Protein AF-A0A1L9GQP9-F1 (afdb_monomer_lite)

Foldseek 3Di:
DPDDDLLCLAPDDPVVLVVLLVVQLCVLVVVQVVVDQVVCLVPLQPSQLVSLLVSCLHVNLVSSLVSSVVSLVVSCQDRYPPHNDPDPDVVSVVVSVVSSVVSNVSSVVSRVVSSVVSVVVVVVVVVVVVVVVVVVVVVVVVVVVVVVD

Secondary structure (DSSP, 8-state):
-----TT------HHHHHHHHHHHHHHHHHHHHHH-HHHHHH-TTHHHHHHHHHHHHHH-HHHHHHHHHHHHHHHHHHHSSSTT-----HHHHHHHHHHHHHHHHHHHHHHHHHHHHHHHHHHHHHHHHHHHHHHHHHHHHHHHHHHH-

Sequence (149 aa):
MIIKNANNWSSHSVSDALFWSALSFVIVSGWMLFMGPNFYSTHPYKFYFFAATVLAYFFGYITASIYILVTSIYANLYFVPPFGIFTLTLDEFERFLINLLFGSVAIFFIEVLQRQRFKSKLLLLVSESRYLILLHRDNQLLQELKRKE

Structure (mmCIF, N/CA/C/O backbone):
data_AF-A0A1L9GQP9-F1
#
_entry.id   AF-A0A1L9GQP9-F1
#
loop_
_atom_site.group_PDB
_atom_site.id
_atom_site.type_symbol
_atom_site.label_atom_id
_atom_site.label_alt_id
_atom_site.label_comp_id
_atom_site.label_asym_id
_atom_site.label_entity_id
_atom_site.label_seq_id
_atom_site.pdbx_PDB_ins_code
_atom_site.Cartn_x
_atom_site.Cartn_y
_atom_site.Cartn_z
_atom_site.occupancy
_atom_site.B_iso_or_equiv
_atom_site.auth_seq_id
_atom_site.auth_comp_id
_atom_site.auth_asym_id
_atom_site.auth_atom_id
_atom_site.pdbx_PDB_model_num
ATOM 1 N N . MET A 1 1 ? -7.398 3.057 22.441 1.00 53.72 1 MET A N 1
ATOM 2 C CA . MET A 1 1 ? -7.373 3.055 20.960 1.00 53.72 1 MET A CA 1
ATOM 3 C C . MET A 1 1 ? -8.417 4.058 20.491 1.00 53.72 1 MET A C 1
ATOM 5 O O . MET A 1 1 ? -9.567 3.910 20.876 1.00 53.72 1 MET A O 1
ATOM 9 N N . ILE A 1 2 ? -8.034 5.107 19.759 1.00 62.12 2 ILE A N 1
ATOM 10 C CA . ILE A 1 2 ? -9.009 6.066 19.212 1.00 62.12 2 ILE A CA 1
ATOM 11 C C . ILE A 1 2 ? -9.707 5.366 18.041 1.00 62.12 2 ILE A C 1
ATOM 13 O O . ILE A 1 2 ? -9.032 4.916 17.113 1.00 62.12 2 ILE A O 1
ATOM 17 N N . ILE A 1 3 ? -11.030 5.209 18.110 1.00 63.12 3 ILE A N 1
ATOM 18 C CA . ILE A 1 3 ? -11.815 4.559 17.055 1.00 63.12 3 ILE A CA 1
ATOM 19 C C . ILE A 1 3 ? -11.762 5.463 15.820 1.00 63.12 3 ILE A C 1
ATOM 21 O O . ILE A 1 3 ? -12.291 6.571 15.828 1.00 63.12 3 ILE A O 1
ATOM 25 N N . LYS A 1 4 ? -11.079 5.005 14.769 1.00 66.06 4 LYS A N 1
ATOM 26 C CA . LYS A 1 4 ? -11.019 5.688 13.472 1.00 66.06 4 LYS A CA 1
ATOM 27 C C . LYS A 1 4 ? -12.067 5.104 12.526 1.00 66.06 4 LYS A C 1
ATOM 29 O O . LYS A 1 4 ? -12.441 3.938 12.637 1.00 66.06 4 LYS A O 1
ATOM 34 N N . ASN A 1 5 ? -12.523 5.924 11.582 1.00 72.00 5 ASN A N 1
ATOM 35 C CA . ASN A 1 5 ? -13.405 5.492 10.501 1.00 72.00 5 ASN A CA 1
ATOM 36 C C . ASN A 1 5 ? -12.747 4.340 9.718 1.00 72.00 5 ASN A C 1
ATOM 38 O O . ASN A 1 5 ? -11.568 4.423 9.381 1.00 72.00 5 ASN A O 1
ATOM 42 N N . ALA A 1 6 ? -13.516 3.302 9.380 1.00 62.50 6 ALA A N 1
ATOM 43 C CA . ALA A 1 6 ? -13.056 2.170 8.576 1.00 62.50 6 ALA A CA 1
ATOM 44 C C . ALA A 1 6 ? -12.492 2.568 7.203 1.00 62.50 6 ALA A C 1
ATOM 46 O O . ALA A 1 6 ? -11.728 1.809 6.610 1.00 62.50 6 ALA A O 1
ATOM 47 N N . ASN A 1 7 ? -12.831 3.764 6.712 1.00 65.06 7 ASN A N 1
ATOM 48 C CA . ASN A 1 7 ? -12.256 4.305 5.486 1.00 65.06 7 ASN A CA 1
ATOM 49 C C . ASN A 1 7 ? -10.809 4.808 5.618 1.00 65.06 7 ASN A C 1
ATOM 51 O O . ASN A 1 7 ? -10.156 4.961 4.587 1.00 65.06 7 ASN A O 1
ATOM 55 N N . ASN A 1 8 ? -10.315 5.035 6.839 1.00 71.06 8 ASN A N 1
ATOM 56 C CA . ASN A 1 8 ? -8.948 5.470 7.128 1.00 71.06 8 ASN A CA 1
ATOM 57 C C . ASN A 1 8 ? -8.257 4.449 8.045 1.00 71.06 8 ASN A C 1
ATOM 59 O O . ASN A 1 8 ? -8.029 4.696 9.233 1.00 71.06 8 ASN A O 1
ATOM 63 N N . TRP A 1 9 ? -8.021 3.254 7.499 1.00 72.44 9 TRP A N 1
ATOM 64 C CA . TRP A 1 9 ? -7.468 2.125 8.245 1.00 72.44 9 TRP A CA 1
ATOM 65 C C . TRP A 1 9 ? -5.965 2.270 8.525 1.00 72.44 9 TRP A C 1
ATOM 67 O O . TRP A 1 9 ? -5.492 1.724 9.523 1.00 72.44 9 TRP A O 1
ATOM 77 N N . SER A 1 10 ? -5.212 3.005 7.695 1.00 73.88 10 SER A N 1
ATOM 78 C CA . SER A 1 10 ? -3.787 3.237 7.929 1.00 73.88 10 SER A CA 1
ATOM 79 C C . SER A 1 10 ? -3.596 4.350 8.966 1.00 73.88 10 SER A C 1
ATOM 81 O O . SER A 1 10 ? -4.163 5.439 8.897 1.00 73.88 10 SER A O 1
ATOM 83 N N . SER A 1 11 ? -2.825 4.058 10.014 1.00 71.12 11 SER A N 1
ATOM 84 C CA . SER A 1 11 ? -2.523 5.017 11.085 1.00 71.12 11 SER A CA 1
ATOM 85 C C . SER A 1 11 ? -1.249 5.823 10.841 1.00 71.12 11 SER A C 1
ATOM 87 O O . SER A 1 11 ? -0.895 6.635 11.692 1.00 71.12 11 SER A O 1
ATOM 89 N N . HIS A 1 12 ? -0.558 5.569 9.731 1.00 80.69 12 HIS A N 1
ATOM 90 C CA . HIS A 1 12 ? 0.738 6.157 9.412 1.00 80.69 12 HIS A CA 1
ATOM 91 C C . HIS A 1 12 ? 0.608 7.591 8.896 1.00 80.69 12 HIS A C 1
ATOM 93 O O . HIS A 1 12 ? -0.378 7.942 8.246 1.00 80.69 12 HIS A O 1
ATOM 99 N N . SER A 1 13 ? 1.617 8.413 9.189 1.00 85.62 13 SER A N 1
ATOM 100 C CA . SER A 1 13 ? 1.708 9.764 8.642 1.00 85.62 13 SER A CA 1
ATOM 101 C C . SER A 1 13 ? 2.043 9.720 7.150 1.00 85.62 13 SER A C 1
ATOM 103 O O . SER A 1 13 ? 2.741 8.821 6.676 1.00 85.62 13 SER A O 1
ATOM 105 N N . VAL A 1 14 ? 1.597 10.739 6.411 1.00 82.94 14 VAL A N 1
ATOM 106 C CA . VAL A 1 14 ? 1.953 10.926 4.996 1.00 82.94 14 VAL A CA 1
ATOM 107 C C . VAL A 1 14 ? 3.468 11.099 4.836 1.00 82.94 14 VAL A C 1
ATOM 109 O O . VAL A 1 14 ? 4.040 10.589 3.878 1.00 82.94 14 VAL A O 1
ATOM 112 N N . SER A 1 15 ? 4.132 11.753 5.797 1.00 86.81 15 SER A N 1
ATOM 113 C CA . SER A 1 15 ? 5.594 11.905 5.816 1.00 86.81 15 SER A CA 1
ATOM 114 C C . SER A 1 15 ? 6.316 10.559 5.851 1.00 86.81 15 SER A C 1
ATOM 116 O O . SER A 1 15 ? 7.272 10.349 5.108 1.00 86.81 15 SER A O 1
ATOM 118 N N . ASP A 1 16 ? 5.828 9.634 6.675 1.00 90.00 16 ASP A N 1
ATOM 119 C CA . ASP A 1 16 ? 6.432 8.313 6.837 1.00 90.00 16 ASP A CA 1
ATOM 120 C C . ASP A 1 16 ? 6.223 7.499 5.563 1.00 90.00 16 ASP A C 1
ATOM 122 O O . ASP A 1 16 ? 7.153 6.875 5.057 1.00 90.00 16 ASP A O 1
ATOM 126 N N . ALA A 1 17 ? 5.014 7.565 5.000 1.00 90.12 17 ALA A N 1
ATOM 127 C CA . ALA A 1 17 ? 4.687 6.926 3.734 1.00 90.12 17 ALA A CA 1
ATOM 128 C C . ALA A 1 17 ? 5.612 7.412 2.604 1.00 90.12 17 ALA A C 1
ATOM 130 O O . ALA A 1 17 ? 6.127 6.601 1.834 1.00 90.12 17 ALA A O 1
ATOM 131 N N . LEU A 1 18 ? 5.881 8.722 2.542 1.00 91.31 18 LEU A N 1
ATOM 132 C CA . LEU A 1 18 ? 6.813 9.302 1.577 1.00 91.31 18 LEU A CA 1
ATOM 133 C C . LEU A 1 18 ? 8.247 8.818 1.807 1.00 91.31 18 LEU A C 1
ATOM 135 O O . LEU A 1 18 ? 8.874 8.358 0.853 1.00 91.31 18 LEU A O 1
ATOM 139 N N . PHE A 1 19 ? 8.739 8.848 3.048 1.00 94.06 19 PHE A N 1
ATOM 140 C CA . PHE A 1 19 ? 10.084 8.375 3.388 1.00 94.06 19 PHE A CA 1
ATOM 141 C C . PHE A 1 19 ? 10.299 6.915 2.968 1.00 94.06 19 PHE A C 1
ATOM 143 O O . PHE A 1 19 ? 11.252 6.609 2.251 1.00 94.06 19 PHE A O 1
ATOM 150 N N . TRP A 1 20 ? 9.382 6.020 3.345 1.00 93.25 20 TRP A N 1
ATOM 151 C CA . TRP A 1 20 ? 9.476 4.602 2.995 1.00 93.25 20 TRP A CA 1
ATOM 152 C C . TRP A 1 20 ? 9.312 4.356 1.497 1.00 93.25 20 TRP A C 1
ATOM 154 O O . TRP A 1 20 ? 9.994 3.494 0.941 1.00 93.25 20 TRP A O 1
ATOM 164 N N . SER A 1 21 ? 8.464 5.135 0.820 1.00 93.56 21 SER A N 1
ATOM 165 C CA . SER A 1 21 ? 8.333 5.041 -0.633 1.00 93.56 21 SER A CA 1
ATOM 166 C C . SER A 1 21 ? 9.635 5.442 -1.338 1.00 93.56 21 SER A C 1
ATOM 168 O O . SER A 1 21 ? 10.147 4.665 -2.144 1.00 93.56 21 SER A O 1
ATOM 170 N N . ALA A 1 22 ? 10.249 6.567 -0.960 1.00 94.81 22 ALA A N 1
ATOM 171 C CA . ALA A 1 22 ? 11.529 7.013 -1.501 1.00 94.81 22 ALA A CA 1
ATOM 172 C C . ALA A 1 22 ? 12.655 6.009 -1.208 1.00 94.81 22 ALA A C 1
ATOM 174 O O . ALA A 1 22 ? 13.410 5.650 -2.110 1.00 94.81 22 ALA A O 1
ATOM 175 N N . LEU A 1 23 ? 12.728 5.491 0.022 1.00 96.12 23 LEU A N 1
ATOM 176 C CA . LEU A 1 23 ? 13.714 4.478 0.396 1.00 96.12 23 LEU A CA 1
ATOM 177 C C . LEU A 1 23 ? 13.564 3.209 -0.455 1.00 96.12 23 LEU A C 1
ATOM 179 O O . LEU A 1 23 ? 14.545 2.716 -1.007 1.00 96.12 23 LEU A O 1
ATOM 183 N N . SER A 1 24 ? 12.335 2.704 -0.606 1.00 95.00 24 SER A N 1
ATOM 184 C CA . SER A 1 24 ? 12.071 1.515 -1.424 1.00 95.00 24 SER A CA 1
ATOM 185 C C . SER A 1 24 ? 12.455 1.731 -2.887 1.00 95.00 24 SER A C 1
ATOM 187 O O . SER A 1 24 ? 13.021 0.838 -3.509 1.00 95.00 24 SER A O 1
ATOM 189 N N . PHE A 1 25 ? 12.207 2.930 -3.423 1.00 95.00 25 PHE A N 1
ATOM 190 C CA . PHE A 1 25 ? 12.601 3.294 -4.777 1.00 95.00 25 PHE A CA 1
ATOM 191 C C . PHE A 1 25 ? 14.118 3.232 -4.954 1.00 95.00 25 PHE A C 1
ATOM 193 O O . PHE A 1 25 ? 14.591 2.572 -5.875 1.00 95.00 25 PHE A O 1
ATOM 200 N N . VAL A 1 26 ? 14.883 3.857 -4.054 1.00 95.31 26 VAL A N 1
ATOM 201 C CA . VAL A 1 26 ? 16.354 3.842 -4.108 1.00 95.31 26 VAL A CA 1
ATOM 202 C C . VAL A 1 26 ? 16.891 2.415 -4.023 1.00 95.31 26 VAL A C 1
ATOM 204 O O . VAL A 1 26 ? 17.764 2.045 -4.806 1.00 95.31 26 VAL A O 1
ATOM 207 N N . ILE A 1 27 ? 16.343 1.597 -3.121 1.00 95.31 27 ILE A N 1
ATOM 208 C CA . ILE A 1 27 ? 16.763 0.201 -2.947 1.00 95.31 27 ILE A CA 1
ATOM 209 C C . ILE A 1 27 ? 16.485 -0.616 -4.210 1.00 95.31 27 ILE A C 1
ATOM 211 O O . ILE A 1 27 ? 17.377 -1.313 -4.688 1.00 95.31 27 ILE A O 1
ATOM 215 N N . VAL A 1 28 ? 15.274 -0.528 -4.768 1.00 94.06 28 VAL A N 1
ATOM 216 C CA . VAL A 1 28 ? 14.902 -1.293 -5.967 1.00 94.06 28 VAL A CA 1
ATOM 217 C C . VAL A 1 28 ? 15.727 -0.851 -7.170 1.00 94.06 28 VAL A C 1
ATOM 219 O O . VAL A 1 28 ? 16.303 -1.698 -7.849 1.00 94.06 28 VAL A O 1
ATOM 222 N N . SER A 1 29 ? 15.849 0.456 -7.404 1.00 91.62 29 SER A N 1
ATOM 223 C CA . SER A 1 29 ? 16.656 0.990 -8.504 1.00 91.62 29 SER A CA 1
ATOM 224 C C . SER A 1 29 ? 18.128 0.586 -8.362 1.00 91.62 29 SER A C 1
ATOM 226 O O . SER A 1 29 ? 18.734 0.123 -9.326 1.00 91.62 29 SER A O 1
ATOM 228 N N . GLY A 1 30 ? 18.694 0.680 -7.154 1.00 91.88 30 GLY A N 1
ATOM 229 C CA . GLY A 1 30 ? 20.062 0.238 -6.873 1.00 91.88 30 GLY A CA 1
ATOM 230 C C . GLY A 1 30 ? 20.257 -1.260 -7.113 1.00 91.88 30 GLY A C 1
ATOM 231 O O . GLY A 1 30 ? 21.235 -1.663 -7.740 1.00 91.88 30 GLY A O 1
ATOM 232 N N . TRP A 1 31 ? 19.295 -2.083 -6.692 1.00 90.88 31 TRP A N 1
ATOM 233 C CA . TRP A 1 31 ? 19.307 -3.526 -6.935 1.00 90.88 31 TRP A CA 1
ATOM 234 C C . TRP A 1 31 ? 19.246 -3.871 -8.429 1.00 90.88 31 TRP A C 1
ATOM 236 O O . TRP A 1 31 ? 19.981 -4.739 -8.900 1.00 90.88 31 TRP A O 1
ATOM 246 N N . MET A 1 32 ? 18.405 -3.171 -9.194 1.00 89.62 32 MET A N 1
ATOM 247 C CA . MET A 1 32 ? 18.283 -3.375 -10.641 1.00 89.62 32 MET A CA 1
ATOM 248 C C . MET A 1 32 ? 19.564 -3.000 -11.384 1.00 89.62 32 MET A C 1
ATOM 250 O O . MET A 1 32 ? 19.999 -3.746 -12.261 1.00 89.62 32 MET A O 1
ATOM 254 N N . LEU A 1 33 ? 20.198 -1.887 -11.006 1.00 88.69 33 LEU A N 1
ATOM 255 C CA . LEU A 1 33 ? 21.478 -1.474 -11.581 1.00 88.69 33 LEU A CA 1
ATOM 256 C C . LEU A 1 33 ? 22.602 -2.459 -11.241 1.00 88.69 33 LEU A C 1
ATOM 258 O O . LEU A 1 33 ? 23.416 -2.767 -12.108 1.00 88.69 33 LEU A O 1
ATOM 262 N N . PHE A 1 34 ? 22.616 -2.995 -10.018 1.00 90.88 34 PHE A N 1
ATOM 263 C CA . PHE A 1 34 ? 23.601 -3.988 -9.587 1.00 90.88 34 PHE A CA 1
ATOM 264 C C . PHE A 1 34 ? 23.512 -5.305 -10.379 1.00 90.88 34 PHE A C 1
ATOM 266 O O . PHE A 1 34 ? 24.539 -5.869 -10.744 1.00 90.88 34 PHE A O 1
ATOM 273 N N . MET A 1 35 ? 22.298 -5.779 -10.683 1.00 88.06 35 MET A N 1
ATOM 274 C CA . MET A 1 35 ? 22.082 -7.005 -11.473 1.00 88.06 35 MET A CA 1
ATOM 275 C C . MET A 1 35 ? 22.452 -6.853 -12.956 1.00 88.06 35 MET A C 1
ATOM 277 O O . MET A 1 35 ? 22.729 -7.841 -13.637 1.00 88.06 35 MET A O 1
ATOM 281 N N . GLY A 1 36 ? 22.459 -5.620 -13.461 1.00 86.00 36 GLY A N 1
ATOM 282 C CA . GLY A 1 36 ? 22.894 -5.296 -14.811 1.00 86.00 36 GLY A CA 1
ATOM 283 C C . GLY A 1 36 ? 21.827 -5.451 -15.912 1.00 86.00 36 GLY A C 1
ATOM 284 O O . GLY A 1 36 ? 20.669 -5.790 -15.646 1.00 86.00 36 GLY A O 1
ATOM 285 N N . PRO A 1 37 ? 22.210 -5.192 -17.180 1.00 83.19 37 PRO A N 1
ATOM 286 C CA . PRO A 1 37 ? 21.279 -4.943 -18.291 1.00 83.19 37 PRO A CA 1
ATOM 287 C C . PRO A 1 37 ? 20.336 -6.072 -18.669 1.00 83.19 37 PRO A C 1
ATOM 289 O O . PRO A 1 37 ? 19.154 -5.848 -18.934 1.00 83.19 37 PRO A O 1
ATOM 292 N N . ASN A 1 38 ? 20.838 -7.302 -18.650 1.00 82.75 38 ASN A N 1
ATOM 293 C CA . ASN A 1 38 ? 20.050 -8.469 -19.037 1.00 82.75 38 ASN A CA 1
ATOM 294 C C . ASN A 1 38 ? 18.862 -8.684 -18.087 1.00 82.75 38 ASN A C 1
ATOM 296 O O . ASN A 1 38 ? 17.795 -9.145 -18.494 1.00 82.75 38 ASN A O 1
ATOM 300 N N . PHE A 1 39 ? 19.037 -8.321 -16.816 1.00 82.88 39 PHE A N 1
ATOM 301 C CA . PHE A 1 39 ? 18.035 -8.529 -15.786 1.00 82.88 39 PHE A CA 1
ATOM 302 C C . PHE A 1 39 ? 16.895 -7.514 -15.880 1.00 82.88 39 PHE A C 1
ATOM 304 O O . PHE A 1 39 ? 15.728 -7.903 -15.989 1.00 82.88 39 PHE A O 1
ATOM 311 N N . TYR A 1 40 ? 17.221 -6.217 -15.874 1.00 80.56 40 TYR A N 1
ATOM 312 C CA . TYR A 1 40 ? 16.189 -5.181 -15.880 1.00 80.56 40 TYR A CA 1
ATOM 313 C C . TYR A 1 40 ? 15.432 -5.113 -17.211 1.00 80.56 40 TYR A C 1
ATOM 315 O O . TYR A 1 40 ? 14.241 -4.825 -17.191 1.00 80.56 40 TYR A O 1
ATOM 323 N N . SER A 1 41 ? 16.066 -5.462 -18.338 1.00 78.38 41 SER A N 1
ATOM 324 C CA . SER A 1 41 ? 15.396 -5.520 -19.648 1.00 78.38 41 SER A CA 1
ATOM 325 C C . SER A 1 41 ? 14.313 -6.606 -19.687 1.00 78.38 41 SER A C 1
ATOM 327 O O . SER A 1 41 ? 13.228 -6.415 -20.233 1.00 78.38 41 SER A O 1
ATOM 329 N N . THR A 1 42 ? 14.563 -7.740 -19.026 1.00 81.44 42 THR A N 1
ATOM 330 C CA . THR A 1 42 ? 13.599 -8.847 -18.979 1.00 81.44 42 THR A CA 1
ATOM 331 C C . THR A 1 42 ? 12.424 -8.524 -18.048 1.00 81.44 42 THR A C 1
ATOM 333 O O . THR A 1 42 ? 11.279 -8.900 -18.322 1.00 81.44 42 THR A O 1
ATOM 336 N N . HIS A 1 43 ? 12.679 -7.854 -16.918 1.00 80.50 43 HIS A N 1
ATOM 337 C CA . HIS A 1 43 ? 11.689 -7.625 -15.857 1.00 80.50 43 HIS A CA 1
ATOM 338 C C . HIS A 1 43 ? 11.691 -6.182 -15.307 1.00 80.50 43 HIS A C 1
ATOM 340 O O . HIS A 1 43 ? 11.917 -5.987 -14.109 1.00 80.50 43 HIS A O 1
ATOM 346 N N . PRO A 1 44 ? 11.360 -5.170 -16.129 1.00 82.38 44 PRO A N 1
ATOM 347 C CA . PRO A 1 44 ? 11.525 -3.759 -15.761 1.00 82.38 44 PRO A CA 1
ATOM 348 C C . PRO A 1 44 ? 10.561 -3.271 -14.667 1.00 82.38 44 PRO A C 1
ATOM 350 O O . PRO A 1 44 ? 10.908 -2.379 -13.901 1.00 82.38 44 PRO A O 1
ATOM 353 N N . TYR A 1 45 ? 9.366 -3.860 -14.538 1.00 87.06 45 TYR A N 1
ATOM 354 C CA . TYR A 1 45 ? 8.342 -3.364 -13.600 1.00 87.06 45 TYR A CA 1
ATOM 355 C C . TYR A 1 45 ? 8.164 -4.222 -12.339 1.00 87.06 45 TYR A C 1
ATOM 357 O O . TYR A 1 45 ? 7.664 -3.744 -11.321 1.00 87.06 45 TYR A O 1
ATOM 365 N N . LYS A 1 46 ? 8.563 -5.501 -12.375 1.00 88.69 46 LYS A N 1
ATOM 366 C CA . LYS A 1 46 ? 8.140 -6.500 -11.372 1.00 88.69 46 LYS A CA 1
ATOM 367 C C . LYS A 1 46 ? 8.568 -6.149 -9.944 1.00 88.69 46 LYS A C 1
ATOM 369 O O . LYS A 1 46 ? 7.779 -6.301 -9.014 1.00 88.69 46 LYS A O 1
A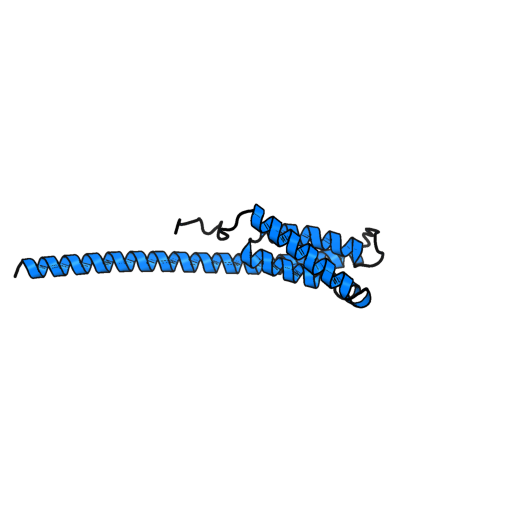TOM 374 N N . PHE A 1 47 ? 9.794 -5.659 -9.765 1.00 90.69 47 PHE A N 1
ATOM 375 C CA . PHE A 1 47 ? 10.307 -5.290 -8.441 1.00 90.69 47 PHE A CA 1
ATOM 376 C C . PHE A 1 47 ? 9.641 -4.033 -7.884 1.00 90.69 47 PHE A C 1
ATOM 378 O O . PHE A 1 47 ? 9.329 -3.984 -6.695 1.00 90.69 47 PHE A O 1
ATOM 385 N N . TYR A 1 48 ? 9.338 -3.058 -8.743 1.00 92.25 48 TYR A N 1
ATOM 386 C CA . TYR A 1 48 ? 8.557 -1.889 -8.345 1.00 92.25 48 TYR A CA 1
ATOM 387 C C . TYR A 1 48 ? 7.129 -2.273 -7.959 1.00 92.25 48 TYR A C 1
ATOM 389 O O . TYR A 1 48 ? 6.611 -1.758 -6.973 1.00 92.25 48 TYR A O 1
ATOM 397 N N . PHE A 1 49 ? 6.506 -3.231 -8.652 1.00 91.62 49 PHE A N 1
ATOM 398 C CA . PHE A 1 49 ? 5.182 -3.735 -8.271 1.00 91.62 49 PHE A CA 1
ATOM 399 C C . PHE A 1 49 ? 5.200 -4.470 -6.938 1.00 91.62 49 PHE A C 1
ATOM 401 O O . PHE A 1 49 ? 4.292 -4.288 -6.126 1.00 91.62 49 PHE A O 1
ATOM 408 N N . PHE A 1 50 ? 6.246 -5.249 -6.668 1.00 92.00 50 PHE A N 1
ATOM 409 C CA . PHE A 1 50 ? 6.418 -5.874 -5.362 1.00 92.00 50 PHE A CA 1
ATOM 410 C C . PHE A 1 50 ? 6.560 -4.822 -4.251 1.00 92.00 50 PHE A C 1
ATOM 412 O O . PHE A 1 50 ? 5.835 -4.874 -3.258 1.00 92.00 50 PHE A O 1
ATOM 419 N N . ALA A 1 51 ? 7.414 -3.813 -4.445 1.00 93.50 51 ALA A N 1
ATOM 420 C CA . ALA A 1 51 ? 7.558 -2.709 -3.496 1.00 93.50 51 ALA A CA 1
ATOM 421 C C . ALA A 1 51 ? 6.240 -1.940 -3.300 1.00 93.50 51 ALA A C 1
ATOM 423 O O . ALA A 1 51 ? 5.837 -1.669 -2.169 1.00 93.50 51 ALA A O 1
ATOM 424 N N . ALA A 1 52 ? 5.511 -1.667 -4.382 1.00 93.38 52 ALA A N 1
ATOM 425 C CA . ALA A 1 52 ? 4.213 -1.009 -4.330 1.00 93.38 52 ALA A CA 1
ATOM 426 C C . ALA A 1 52 ? 3.158 -1.815 -3.567 1.00 93.38 52 ALA A C 1
ATOM 428 O O . ALA A 1 52 ? 2.363 -1.244 -2.829 1.00 93.38 52 ALA A O 1
ATOM 429 N N . THR A 1 53 ? 3.165 -3.138 -3.722 1.00 92.12 53 THR A N 1
ATOM 430 C CA . THR A 1 53 ? 2.281 -4.072 -3.010 1.00 92.12 53 THR A CA 1
ATOM 431 C C . THR A 1 53 ? 2.537 -4.001 -1.503 1.00 92.12 53 THR A C 1
ATOM 433 O O . THR A 1 53 ? 1.599 -3.909 -0.709 1.00 92.12 53 THR A O 1
ATOM 436 N N . VAL A 1 54 ? 3.811 -3.963 -1.099 1.00 92.88 54 VAL A N 1
ATOM 437 C CA . VAL A 1 54 ? 4.206 -3.774 0.305 1.00 92.88 54 VAL A CA 1
ATOM 438 C C . VAL A 1 54 ? 3.759 -2.401 0.814 1.00 92.88 54 VAL A C 1
ATOM 440 O O . VAL A 1 54 ? 3.152 -2.307 1.881 1.00 92.88 54 VAL A O 1
ATOM 443 N N . LEU A 1 55 ? 3.982 -1.336 0.040 1.00 92.38 55 LEU A N 1
ATOM 444 C CA . LEU A 1 55 ? 3.528 0.009 0.402 1.00 92.38 55 LEU A CA 1
ATOM 445 C C . LEU A 1 55 ? 2.000 0.087 0.525 1.00 92.38 55 LEU A C 1
ATOM 447 O O . LEU A 1 55 ? 1.503 0.688 1.475 1.00 92.38 55 LEU A O 1
ATOM 451 N N . ALA A 1 56 ? 1.255 -0.560 -0.374 1.00 91.81 56 ALA A N 1
ATOM 452 C CA . ALA A 1 56 ? -0.204 -0.633 -0.326 1.00 91.81 56 ALA A CA 1
ATOM 453 C C . ALA A 1 56 ? -0.684 -1.320 0.951 1.00 91.81 56 ALA A C 1
ATOM 455 O O . ALA A 1 56 ? -1.646 -0.872 1.571 1.00 91.81 56 ALA A O 1
ATOM 456 N N . TYR A 1 57 ? 0.014 -2.379 1.367 1.00 90.25 57 TYR A N 1
ATOM 457 C CA . TYR A 1 57 ? -0.322 -3.130 2.568 1.00 90.25 57 TYR A CA 1
ATOM 458 C C . TYR A 1 57 ? -0.142 -2.313 3.857 1.00 90.25 57 TYR A C 1
ATOM 460 O O . TYR A 1 57 ? -0.927 -2.502 4.786 1.00 90.25 57 TYR A O 1
ATOM 468 N N . PHE A 1 58 ? 0.846 -1.414 3.929 1.00 88.69 58 PHE A N 1
ATOM 469 C CA . PHE A 1 58 ? 1.132 -0.634 5.144 1.00 88.69 58 PHE A CA 1
ATOM 470 C C . PHE A 1 58 ? 0.549 0.785 5.134 1.00 88.69 58 PHE A C 1
ATOM 472 O O . PHE A 1 58 ? -0.023 1.225 6.132 1.00 88.69 58 PHE A O 1
ATOM 479 N N . PHE A 1 59 ? 0.687 1.511 4.025 1.00 88.12 59 PHE A N 1
ATOM 480 C CA . PHE A 1 59 ? 0.385 2.945 3.943 1.00 88.12 59 PHE A CA 1
ATOM 481 C C . PHE A 1 59 ? -0.939 3.249 3.231 1.00 88.12 59 PHE A C 1
ATOM 483 O O . PHE A 1 59 ? -1.506 4.324 3.434 1.00 88.12 59 PHE A O 1
ATOM 490 N N . GLY A 1 60 ? -1.473 2.290 2.473 1.00 87.88 60 GLY A N 1
ATOM 491 C CA . GLY A 1 60 ? -2.764 2.384 1.795 1.00 87.88 60 GLY A CA 1
ATOM 492 C C . GLY A 1 60 ? -2.673 2.602 0.287 1.00 87.88 60 GLY A C 1
ATOM 493 O O . GLY A 1 60 ? -1.600 2.836 -0.278 1.00 87.88 60 GLY A O 1
ATOM 494 N N . TYR A 1 61 ? -3.829 2.522 -0.379 1.00 88.25 61 TYR A N 1
ATOM 495 C CA . TYR A 1 61 ? -3.893 2.534 -1.843 1.00 88.25 61 TYR A CA 1
ATOM 496 C C . TYR A 1 61 ? -3.401 3.830 -2.505 1.00 88.25 61 TYR A C 1
ATOM 498 O O . TYR A 1 61 ? -2.837 3.757 -3.595 1.00 88.25 61 TYR A O 1
ATOM 506 N N . ILE A 1 62 ? -3.596 5.005 -1.889 1.00 89.12 62 ILE A N 1
ATOM 507 C CA . ILE A 1 62 ? -3.260 6.298 -2.517 1.00 89.12 62 ILE A CA 1
ATOM 508 C C . ILE A 1 62 ? -1.750 6.391 -2.742 1.00 89.12 62 ILE A C 1
ATOM 510 O O . ILE A 1 62 ? -1.301 6.584 -3.871 1.00 89.12 62 ILE A O 1
ATOM 514 N N . THR A 1 63 ? -0.967 6.190 -1.679 1.00 90.38 63 THR A N 1
ATOM 515 C CA . THR A 1 63 ? 0.498 6.220 -1.744 1.00 90.38 63 T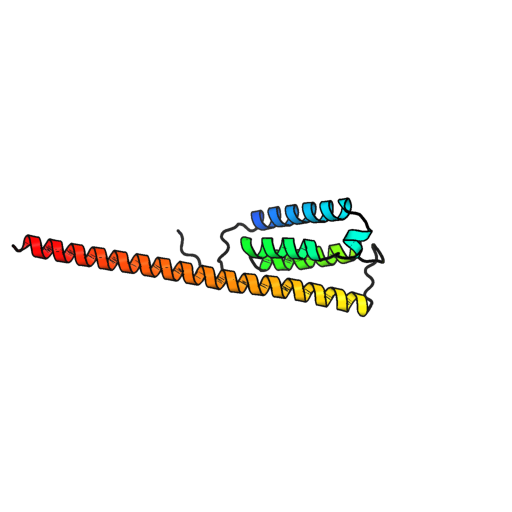HR A CA 1
ATOM 516 C C . THR A 1 63 ? 1.021 5.177 -2.723 1.00 90.38 63 THR A C 1
ATOM 518 O O . THR A 1 63 ? 1.873 5.489 -3.551 1.00 90.38 63 THR A O 1
ATOM 521 N N . ALA A 1 64 ? 0.488 3.955 -2.675 1.00 92.00 64 ALA A N 1
ATOM 522 C CA . ALA A 1 64 ? 0.915 2.888 -3.570 1.00 92.00 64 ALA A CA 1
ATOM 523 C C . ALA A 1 64 ? 0.585 3.176 -5.043 1.00 92.00 64 ALA A C 1
ATOM 525 O O . ALA A 1 64 ? 1.398 2.889 -5.916 1.00 92.00 64 ALA A O 1
ATOM 526 N N . SER A 1 65 ? -0.569 3.786 -5.325 1.00 91.56 65 SER A N 1
ATOM 527 C CA . SER A 1 65 ? -0.974 4.137 -6.693 1.00 91.56 65 SER A CA 1
ATOM 528 C C . SER A 1 65 ? -0.066 5.216 -7.280 1.00 91.56 65 SER A C 1
ATOM 530 O O . SER A 1 65 ? 0.408 5.077 -8.406 1.00 91.56 65 SER A O 1
ATOM 532 N N . ILE A 1 66 ? 0.238 6.258 -6.497 1.00 92.75 66 ILE A N 1
ATOM 533 C CA . ILE A 1 66 ? 1.194 7.304 -6.893 1.00 92.75 66 ILE A CA 1
ATOM 534 C C . ILE A 1 66 ? 2.579 6.689 -7.118 1.00 92.75 66 ILE A C 1
ATOM 536 O O . ILE A 1 66 ? 3.227 6.980 -8.122 1.00 92.75 66 ILE A O 1
ATOM 540 N N . TYR A 1 67 ? 3.013 5.797 -6.225 1.00 94.12 67 TYR A N 1
ATOM 541 C CA . TYR A 1 67 ? 4.294 5.111 -6.350 1.00 94.12 67 TYR A CA 1
ATOM 542 C C . TYR A 1 67 ? 4.376 4.272 -7.632 1.00 94.12 67 TYR A C 1
ATOM 544 O O . TYR A 1 67 ? 5.352 4.400 -8.369 1.00 94.12 67 TYR A O 1
ATOM 552 N N . ILE A 1 68 ? 3.359 3.463 -7.955 1.00 93.44 68 ILE A N 1
ATOM 553 C CA . ILE A 1 68 ? 3.335 2.690 -9.210 1.00 93.44 68 ILE A CA 1
ATOM 554 C C . ILE A 1 68 ? 3.387 3.609 -10.423 1.00 93.44 68 ILE A C 1
ATOM 556 O O . ILE A 1 68 ? 4.139 3.323 -11.351 1.00 93.44 68 ILE A O 1
ATOM 560 N N . LEU A 1 69 ? 2.631 4.708 -10.426 1.00 92.38 69 LEU A N 1
ATOM 561 C CA . LEU A 1 69 ? 2.625 5.645 -11.550 1.00 92.38 69 LEU A CA 1
ATOM 562 C C . LEU A 1 69 ? 4.020 6.227 -11.797 1.00 92.38 69 LEU A C 1
ATOM 564 O O . LEU A 1 69 ? 4.545 6.131 -12.906 1.00 92.38 69 LEU A O 1
ATOM 568 N N . VAL A 1 70 ? 4.647 6.768 -10.750 1.00 92.62 70 VAL A N 1
ATOM 569 C CA . VAL A 1 70 ? 5.980 7.379 -10.843 1.00 92.62 70 VAL A CA 1
ATOM 570 C C . VAL A 1 70 ? 7.034 6.345 -11.238 1.00 92.62 70 VAL A C 1
ATOM 572 O O . VAL A 1 70 ? 7.834 6.586 -12.143 1.00 92.62 70 VAL A O 1
ATOM 575 N N . THR A 1 71 ? 7.021 5.174 -10.601 1.00 91.88 71 THR A N 1
ATOM 576 C CA . THR A 1 71 ? 8.017 4.127 -10.868 1.00 91.88 71 THR A CA 1
ATOM 577 C C . THR A 1 71 ? 7.838 3.468 -12.227 1.00 91.88 71 THR A C 1
ATOM 579 O O . THR A 1 71 ? 8.834 3.113 -12.844 1.00 91.88 71 THR A O 1
ATOM 582 N N . SER A 1 72 ? 6.615 3.367 -12.750 1.00 88.81 72 SER A N 1
ATOM 583 C CA . SER A 1 72 ? 6.380 2.821 -14.094 1.00 88.81 72 SER A CA 1
ATOM 584 C C . SER A 1 72 ? 6.859 3.779 -15.187 1.00 88.81 72 SER A C 1
ATOM 586 O O . SER A 1 72 ? 7.428 3.332 -16.181 1.00 88.81 72 SER A O 1
ATOM 588 N N . ILE A 1 73 ? 6.690 5.095 -14.998 1.00 88.44 73 ILE A N 1
ATOM 589 C CA . ILE A 1 73 ? 7.260 6.109 -15.903 1.00 88.44 73 ILE A CA 1
ATOM 590 C C . ILE A 1 73 ? 8.790 6.051 -15.854 1.00 88.44 73 ILE A C 1
ATOM 592 O O . ILE A 1 73 ? 9.442 6.004 -16.897 1.00 88.44 73 ILE A O 1
ATOM 596 N N . TYR A 1 74 ? 9.362 5.997 -14.649 1.00 89.19 74 TYR A N 1
ATOM 597 C CA . TYR A 1 74 ? 10.805 5.863 -14.460 1.00 89.19 74 TYR A CA 1
ATOM 598 C C . TYR A 1 74 ? 11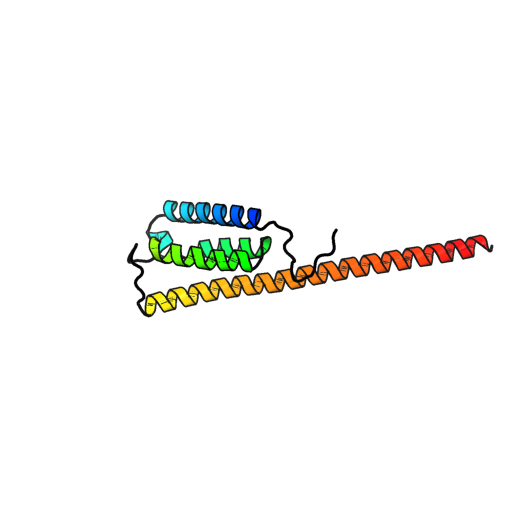.354 4.587 -15.114 1.00 89.19 74 TYR A C 1
ATOM 600 O O . TYR A 1 74 ? 12.350 4.637 -15.833 1.00 89.19 74 TYR A O 1
ATOM 608 N N . ALA A 1 75 ? 10.680 3.454 -14.916 1.00 87.19 75 ALA A N 1
ATOM 609 C CA . ALA A 1 75 ? 11.115 2.175 -15.451 1.00 87.19 75 ALA A CA 1
ATOM 610 C C . ALA A 1 75 ? 11.086 2.138 -16.983 1.00 87.19 75 ALA A C 1
ATOM 612 O O . ALA A 1 75 ? 12.005 1.591 -17.587 1.00 87.19 75 ALA A O 1
ATOM 613 N N . ASN A 1 76 ? 10.091 2.768 -17.615 1.00 84.69 76 ASN A N 1
ATOM 614 C CA . ASN A 1 76 ? 10.066 2.923 -19.071 1.00 84.69 76 ASN A CA 1
ATOM 615 C C . ASN A 1 76 ? 11.260 3.719 -19.595 1.00 84.69 76 ASN A C 1
ATOM 617 O O . ASN A 1 76 ? 11.882 3.311 -20.564 1.00 84.69 76 ASN A O 1
ATOM 621 N N . LEU A 1 77 ? 11.601 4.831 -18.943 1.00 83.00 77 LEU A N 1
ATOM 622 C CA . LEU A 1 77 ? 12.686 5.697 -19.406 1.00 83.00 77 LEU A CA 1
ATOM 623 C C . LEU A 1 77 ? 14.066 5.032 -19.316 1.00 83.00 77 LEU A C 1
ATOM 625 O O . LEU A 1 77 ? 14.911 5.268 -20.179 1.00 83.00 77 LEU A O 1
ATOM 629 N N . TYR A 1 78 ? 14.306 4.237 -18.269 1.00 82.94 78 TYR A N 1
ATOM 630 C CA . TYR A 1 78 ? 15.647 3.732 -17.948 1.00 82.94 78 TYR A CA 1
ATOM 631 C C . TYR A 1 78 ? 15.861 2.241 -18.219 1.00 82.94 78 TYR A C 1
ATOM 633 O O . TYR A 1 78 ? 17.002 1.841 -18.442 1.00 82.94 78 TYR A O 1
ATOM 641 N N . PHE A 1 79 ? 14.814 1.413 -18.198 1.00 81.69 79 PHE A N 1
ATOM 642 C CA . PHE A 1 79 ? 14.956 -0.048 -18.276 1.00 81.69 79 PHE A CA 1
ATOM 643 C C . PHE A 1 79 ? 14.322 -0.676 -19.518 1.00 81.69 79 PHE A C 1
ATOM 645 O O . PHE A 1 79 ? 14.572 -1.853 -19.776 1.00 81.69 79 PHE A O 1
ATOM 652 N N . VAL A 1 80 ? 13.550 0.083 -20.302 1.00 78.19 80 VAL A N 1
ATOM 653 C CA . VAL A 1 80 ? 12.968 -0.379 -21.569 1.00 78.19 80 VAL A CA 1
ATOM 654 C C . VAL A 1 80 ? 13.720 0.268 -22.740 1.00 78.19 80 VAL A C 1
ATOM 656 O O . VAL A 1 80 ? 13.900 1.484 -22.747 1.00 78.19 80 VAL A O 1
ATOM 659 N N . PRO A 1 81 ? 14.206 -0.514 -23.721 1.00 70.62 81 PRO A N 1
ATOM 660 C CA . PRO A 1 81 ? 14.806 0.043 -24.929 1.00 70.62 81 PRO A CA 1
ATOM 661 C C . PRO A 1 81 ? 13.722 0.619 -25.865 1.00 70.62 81 PRO A C 1
ATOM 663 O O . PRO A 1 81 ? 12.691 -0.036 -26.020 1.00 70.62 81 PRO A O 1
ATOM 666 N N . PRO A 1 82 ? 13.959 1.757 -26.553 1.00 71.88 82 PRO A N 1
ATOM 667 C CA . PRO A 1 82 ? 15.173 2.584 -26.559 1.00 71.88 82 PRO A CA 1
ATOM 668 C C . PRO A 1 82 ? 15.326 3.457 -25.299 1.00 71.88 82 PRO A C 1
ATOM 670 O O . PRO A 1 82 ? 14.451 4.239 -24.944 1.00 71.88 82 PRO A O 1
ATOM 673 N N . PHE A 1 83 ? 16.488 3.367 -24.645 1.00 67.31 83 PHE A N 1
ATOM 674 C CA . PHE A 1 83 ? 16.746 4.077 -23.389 1.00 67.31 83 PHE A CA 1
ATOM 675 C C . PHE A 1 83 ? 16.723 5.601 -23.568 1.00 67.31 83 PHE A C 1
ATOM 677 O O . PHE A 1 83 ? 17.324 6.135 -24.502 1.00 67.31 83 PHE A O 1
ATOM 684 N N . GLY A 1 84 ? 16.079 6.313 -22.640 1.00 62.56 84 GLY A N 1
ATOM 685 C CA . GLY A 1 84 ? 16.076 7.779 -22.594 1.00 62.56 84 GLY A CA 1
ATOM 686 C C . GLY A 1 84 ? 15.172 8.472 -23.619 1.00 62.56 84 GLY A C 1
ATOM 687 O O . GLY A 1 84 ? 15.133 9.702 -23.644 1.00 62.56 84 GLY A O 1
ATOM 688 N N . ILE A 1 85 ? 14.425 7.719 -24.431 1.00 70.50 85 ILE A N 1
ATOM 689 C CA . ILE A 1 85 ? 13.446 8.262 -25.374 1.00 70.50 85 ILE A CA 1
ATOM 690 C C . ILE A 1 85 ? 12.077 7.726 -24.977 1.00 70.50 85 ILE A C 1
ATOM 692 O O . ILE A 1 85 ? 11.871 6.521 -24.902 1.00 70.50 85 ILE A O 1
ATOM 696 N N . PHE A 1 86 ? 11.123 8.622 -24.729 1.00 62.97 86 PHE A N 1
ATOM 697 C CA . PHE A 1 86 ? 9.734 8.218 -24.535 1.00 62.97 86 PHE A CA 1
ATOM 698 C C . PHE A 1 86 ? 9.104 7.989 -25.913 1.00 62.97 86 PHE A C 1
ATOM 700 O O . PHE A 1 86 ? 8.428 8.863 -26.461 1.00 62.97 86 PHE A O 1
ATOM 707 N N . THR A 1 87 ? 9.399 6.842 -26.523 1.00 63.59 87 THR A N 1
ATOM 708 C CA . THR A 1 87 ? 8.660 6.375 -27.693 1.00 63.59 87 THR A CA 1
ATOM 709 C C . THR A 1 87 ? 7.302 5.851 -27.227 1.00 63.59 87 THR A C 1
ATOM 711 O O . THR A 1 87 ? 7.181 5.129 -26.243 1.00 63.59 87 THR A O 1
ATOM 714 N N . LEU A 1 88 ? 6.245 6.333 -27.880 1.00 64.88 88 LEU A N 1
ATOM 715 C CA . LEU A 1 88 ? 4.856 5.934 -27.644 1.00 64.88 88 LEU A CA 1
ATOM 716 C C . LEU A 1 88 ? 4.369 5.173 -28.875 1.00 64.88 88 LEU A C 1
ATOM 718 O O . LEU A 1 88 ? 3.391 5.554 -29.521 1.00 64.88 88 LEU A O 1
ATOM 722 N N . THR A 1 89 ? 5.090 4.118 -29.256 1.00 80.88 89 THR A N 1
ATOM 723 C CA . THR A 1 89 ? 4.519 3.175 -30.220 1.00 80.88 89 THR A CA 1
ATOM 724 C C . THR A 1 89 ? 3.323 2.465 -29.579 1.00 80.88 89 THR A C 1
ATOM 726 O O . THR A 1 89 ? 3.227 2.355 -28.355 1.00 80.88 89 THR A O 1
ATOM 729 N N . LEU A 1 90 ? 2.378 1.995 -30.400 1.00 79.88 90 LEU A N 1
ATOM 730 C CA . LEU A 1 90 ? 1.181 1.311 -29.895 1.00 79.88 90 LEU A CA 1
ATOM 731 C C . LEU A 1 90 ? 1.534 0.084 -29.033 1.00 79.88 90 LEU A C 1
ATOM 733 O O . LEU A 1 90 ? 0.892 -0.123 -28.010 1.00 79.88 90 LEU A O 1
ATOM 737 N N . ASP A 1 91 ? 2.583 -0.667 -29.393 1.00 79.44 91 ASP A N 1
ATOM 738 C CA . ASP A 1 91 ? 3.045 -1.845 -28.637 1.00 79.44 91 ASP A CA 1
ATOM 739 C C . ASP A 1 91 ? 3.658 -1.450 -27.276 1.00 79.44 91 ASP A C 1
ATOM 741 O O . ASP A 1 91 ? 3.342 -2.038 -26.242 1.00 79.44 91 ASP A O 1
ATOM 745 N N . GLU A 1 92 ? 4.472 -0.389 -27.218 1.00 78.06 92 GLU A N 1
ATOM 746 C CA . GLU A 1 92 ? 5.019 0.125 -25.949 1.00 78.06 92 GLU A CA 1
ATOM 747 C C . GLU A 1 92 ? 3.913 0.636 -25.015 1.00 78.06 92 GLU A C 1
ATOM 749 O O . GLU A 1 92 ? 3.931 0.359 -23.810 1.00 78.06 92 GLU A O 1
ATOM 754 N N . PHE A 1 93 ? 2.921 1.341 -25.569 1.00 82.19 93 PHE A N 1
ATOM 755 C CA . PHE A 1 93 ? 1.777 1.829 -24.805 1.00 82.19 93 PHE A CA 1
ATOM 756 C C . PHE A 1 93 ? 0.916 0.680 -24.270 1.00 82.19 93 PHE A C 1
ATOM 758 O O . PHE A 1 93 ? 0.533 0.697 -23.099 1.00 82.19 93 PHE A O 1
ATOM 765 N N . GLU A 1 94 ? 0.651 -0.337 -25.092 1.00 85.06 94 GLU A N 1
ATOM 766 C CA . GLU A 1 94 ? -0.093 -1.528 -24.684 1.00 85.06 94 GLU A CA 1
ATOM 767 C C . GLU A 1 94 ? 0.622 -2.262 -23.541 1.00 85.06 94 GLU A C 1
ATOM 769 O O . GLU A 1 94 ? 0.015 -2.539 -22.501 1.00 85.06 94 GLU A O 1
ATOM 774 N N . ARG A 1 95 ? 1.935 -2.494 -23.667 1.00 82.81 95 ARG A N 1
ATOM 775 C CA . ARG A 1 95 ? 2.741 -3.130 -22.611 1.00 82.81 95 ARG A CA 1
ATOM 776 C C . ARG A 1 95 ? 2.744 -2.320 -21.323 1.00 82.81 95 ARG A C 1
ATOM 778 O O . ARG A 1 95 ? 2.602 -2.899 -20.241 1.00 82.81 95 ARG A O 1
ATOM 785 N N . PHE A 1 96 ? 2.898 -1.001 -21.411 1.00 83.81 96 PHE A N 1
ATOM 786 C CA . PHE A 1 96 ? 2.828 -0.122 -20.247 1.00 83.81 96 PHE A CA 1
ATOM 787 C C . PHE A 1 96 ? 1.465 -0.224 -19.557 1.00 83.81 96 PHE A C 1
ATOM 789 O O . PHE A 1 96 ? 1.401 -0.408 -18.340 1.00 83.81 96 PHE A O 1
ATOM 796 N N . LEU A 1 97 ? 0.382 -0.162 -20.332 1.00 87.19 97 LEU A N 1
ATOM 797 C CA . LEU A 1 97 ? -0.982 -0.175 -19.820 1.00 87.19 97 LEU A CA 1
ATOM 798 C C . LEU A 1 97 ? -1.328 -1.515 -19.160 1.00 87.19 97 LEU A C 1
ATOM 800 O O . LEU A 1 97 ? -1.877 -1.518 -18.059 1.00 87.19 97 LEU A O 1
ATOM 804 N N . ILE A 1 98 ? -0.946 -2.645 -19.763 1.00 89.69 98 ILE A N 1
ATOM 805 C CA . ILE A 1 98 ? -1.143 -3.982 -19.178 1.00 89.69 98 ILE A CA 1
ATOM 806 C C . ILE A 1 98 ? -0.421 -4.098 -17.832 1.00 89.69 98 ILE A C 1
ATOM 808 O O . ILE A 1 98 ? -1.013 -4.547 -16.847 1.00 89.69 98 ILE A O 1
ATOM 812 N N . ASN A 1 99 ? 0.844 -3.675 -17.765 1.00 87.06 99 ASN A N 1
ATOM 813 C CA . ASN A 1 99 ? 1.623 -3.738 -16.530 1.00 87.06 99 ASN A CA 1
ATOM 814 C C . ASN A 1 99 ? 1.034 -2.821 -15.449 1.00 87.06 99 ASN A C 1
ATOM 816 O O . ASN A 1 99 ? 0.882 -3.238 -14.299 1.00 87.06 99 ASN A O 1
ATOM 820 N N . LEU A 1 100 ? 0.647 -1.598 -15.815 1.00 88.44 100 LEU A N 1
ATOM 821 C CA . LEU A 1 100 ? 0.032 -0.651 -14.892 1.00 88.44 100 LEU A CA 1
ATOM 822 C C . LEU A 1 100 ? -1.298 -1.178 -14.344 1.00 88.44 100 LEU A C 1
ATOM 824 O O . LEU A 1 100 ? -1.493 -1.172 -13.129 1.00 88.44 100 LEU A O 1
ATOM 828 N N . LEU A 1 101 ? -2.171 -1.708 -15.207 1.00 90.81 101 LEU A N 1
ATOM 829 C CA . LEU A 1 101 ? -3.425 -2.334 -14.784 1.00 90.81 101 LEU A CA 1
ATOM 830 C C . LEU A 1 101 ? -3.175 -3.519 -13.851 1.00 90.81 101 LEU A C 1
ATOM 832 O O . LEU A 1 101 ? -3.852 -3.641 -12.831 1.00 90.81 101 LEU A O 1
ATOM 836 N N . PHE A 1 102 ? -2.183 -4.359 -14.153 1.00 90.62 102 PHE A N 1
ATOM 837 C CA . PHE A 1 102 ? -1.825 -5.489 -13.300 1.00 90.62 102 PHE A CA 1
ATOM 838 C C . PHE A 1 102 ? -1.418 -5.030 -11.890 1.00 90.62 102 PHE A C 1
ATOM 840 O O . PHE A 1 102 ? -1.932 -5.543 -10.892 1.00 90.62 102 PHE A O 1
ATOM 847 N N . GLY A 1 103 ? -0.562 -4.008 -11.796 1.00 88.88 103 GLY A N 1
ATOM 848 C CA . GLY A 1 103 ? -0.177 -3.399 -10.522 1.00 88.88 103 GLY A CA 1
ATOM 849 C C . GLY A 1 103 ? -1.357 -2.757 -9.783 1.00 88.88 103 GLY A C 1
ATOM 850 O O . GLY A 1 103 ? -1.527 -2.962 -8.580 1.00 88.88 103 GLY A O 1
ATOM 851 N N . SER A 1 104 ? -2.219 -2.028 -10.496 1.00 90.25 104 SER A N 1
ATOM 852 C CA . SER A 1 104 ? -3.407 -1.388 -9.917 1.00 90.25 104 SER A CA 1
ATOM 853 C C . SER A 1 104 ? -4.412 -2.398 -9.364 1.00 90.25 104 SER A C 1
ATOM 855 O O . SER A 1 104 ? -4.946 -2.190 -8.274 1.00 90.25 104 SER A O 1
ATOM 857 N N . VAL A 1 105 ? -4.644 -3.510 -10.066 1.00 92.44 105 VAL A N 1
ATOM 858 C CA . VAL A 1 105 ? -5.529 -4.589 -9.603 1.00 92.44 105 VAL A CA 1
ATOM 859 C C . VAL A 1 105 ? -4.985 -5.223 -8.321 1.00 92.44 105 VAL A C 1
ATOM 861 O O . VAL A 1 105 ? -5.747 -5.444 -7.377 1.00 92.44 105 VAL A 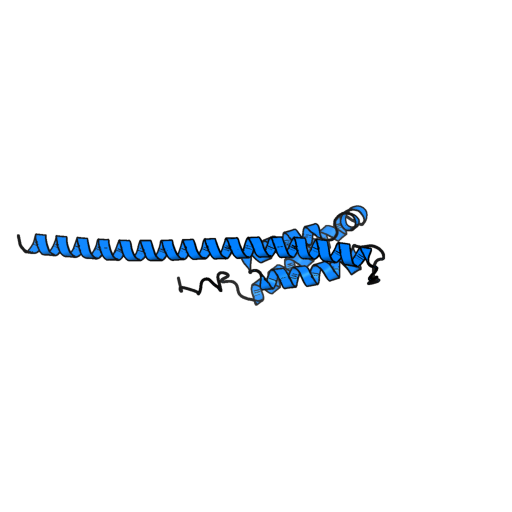O 1
ATOM 864 N N . ALA A 1 106 ? -3.671 -5.450 -8.234 1.00 91.50 106 ALA A N 1
ATOM 865 C CA . ALA A 1 106 ? -3.044 -5.967 -7.018 1.00 91.50 106 ALA A CA 1
ATOM 866 C C . ALA A 1 106 ? -3.236 -5.017 -5.819 1.00 91.50 106 ALA A C 1
ATOM 868 O O . ALA A 1 106 ? -3.649 -5.457 -4.742 1.00 91.50 106 ALA A O 1
ATOM 869 N N . ILE A 1 107 ? -3.014 -3.711 -6.012 1.00 91.50 107 ILE A N 1
ATOM 870 C CA . ILE A 1 107 ? -3.263 -2.694 -4.974 1.00 91.50 107 ILE A CA 1
ATOM 871 C C . ILE A 1 107 ? -4.737 -2.693 -4.559 1.00 91.50 107 ILE A C 1
ATOM 873 O O . ILE A 1 107 ? -5.040 -2.656 -3.365 1.00 91.50 107 ILE A O 1
ATOM 877 N N . PHE A 1 108 ? -5.655 -2.754 -5.525 1.00 92.31 108 PHE A N 1
ATOM 878 C CA . PHE A 1 108 ? -7.089 -2.761 -5.257 1.00 92.31 108 PHE A CA 1
ATOM 879 C C . PHE A 1 108 ? -7.500 -3.953 -4.385 1.00 92.31 108 PHE A C 1
ATOM 881 O O . PHE A 1 108 ? -8.206 -3.775 -3.390 1.00 92.31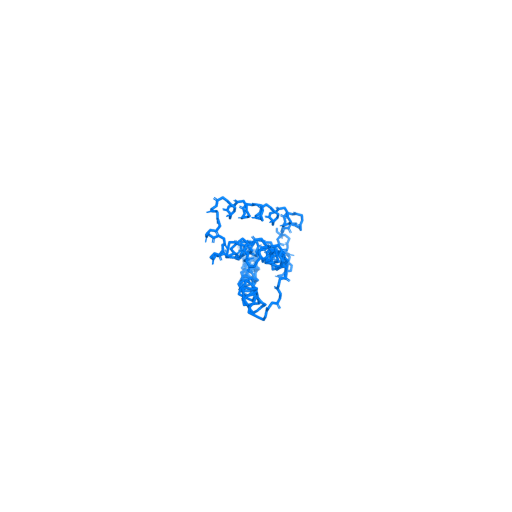 108 PHE A O 1
ATOM 888 N N . PHE A 1 109 ? -7.015 -5.158 -4.698 1.00 92.75 109 PHE A N 1
ATOM 889 C CA . PHE A 1 109 ? -7.291 -6.339 -3.880 1.00 92.75 109 PHE A CA 1
ATOM 890 C C . PHE A 1 109 ? -6.771 -6.193 -2.450 1.00 92.75 109 PHE A C 1
ATOM 892 O O . PHE A 1 109 ? -7.489 -6.524 -1.503 1.00 92.75 109 PHE A O 1
ATOM 899 N N . ILE A 1 110 ? -5.560 -5.660 -2.276 1.00 91.75 110 ILE A N 1
ATOM 900 C CA . ILE A 1 110 ? -4.986 -5.415 -0.946 1.00 91.75 110 ILE A CA 1
ATOM 901 C C . ILE A 1 110 ? -5.830 -4.418 -0.161 1.00 91.75 110 ILE A C 1
ATOM 903 O O . ILE A 1 110 ? -6.120 -4.650 1.013 1.00 91.75 110 ILE A O 1
ATOM 907 N N . GLU A 1 111 ? -6.266 -3.340 -0.803 1.00 91.00 111 GLU A N 1
ATOM 908 C CA . GLU A 1 111 ? -7.096 -2.320 -0.171 1.00 91.00 111 GLU A CA 1
ATOM 909 C C . GLU A 1 111 ? -8.434 -2.901 0.306 1.00 91.00 111 GLU A C 1
ATOM 911 O O . GLU A 1 111 ? -8.853 -2.661 1.443 1.00 91.00 111 GLU A O 1
ATOM 916 N N . VAL A 1 112 ? -9.092 -3.714 -0.528 1.00 90.19 112 VAL A N 1
ATOM 917 C CA . VAL A 1 112 ? -10.329 -4.409 -0.144 1.00 90.19 112 VAL A CA 1
ATOM 918 C C . VAL A 1 112 ? -10.069 -5.334 1.044 1.00 90.19 112 VAL A C 1
ATOM 920 O O . VAL A 1 112 ? -10.815 -5.287 2.027 1.00 90.19 112 VAL A O 1
ATOM 923 N N . LEU A 1 113 ? -8.994 -6.125 1.001 1.00 91.56 113 LEU A N 1
ATOM 924 C CA . LEU A 1 113 ? -8.640 -7.058 2.069 1.00 91.56 113 LEU A CA 1
ATOM 925 C C . LEU A 1 113 ? -8.389 -6.332 3.402 1.00 91.56 113 LEU A C 1
ATOM 927 O O . LEU A 1 113 ? -8.919 -6.735 4.442 1.00 91.56 113 LEU A O 1
ATOM 931 N N . GLN A 1 114 ? -7.633 -5.231 3.376 1.00 89.81 114 GLN A N 1
ATOM 932 C CA . GLN A 1 114 ? -7.323 -4.442 4.570 1.00 89.81 114 GLN A CA 1
ATOM 933 C C . GLN A 1 114 ? -8.569 -3.788 5.164 1.00 89.81 114 GLN A C 1
ATOM 935 O O . GLN A 1 114 ? -8.775 -3.831 6.382 1.00 89.81 114 GLN A O 1
ATOM 940 N N . ARG A 1 115 ? -9.460 -3.260 4.317 1.00 88.38 115 ARG A N 1
ATOM 941 C CA . ARG A 1 115 ? -10.740 -2.697 4.772 1.00 88.38 115 ARG A CA 1
ATOM 942 C C . ARG A 1 115 ? -11.610 -3.745 5.455 1.00 88.38 115 ARG A C 1
ATOM 944 O O . ARG A 1 115 ? -12.195 -3.450 6.498 1.00 88.38 115 ARG A O 1
ATOM 951 N N . GLN A 1 116 ? -11.689 -4.960 4.911 1.00 90.50 116 GLN A N 1
ATOM 952 C CA . GLN A 1 116 ? -12.449 -6.043 5.546 1.00 90.50 116 GLN A CA 1
ATOM 953 C C . GLN A 1 116 ? -11.818 -6.469 6.875 1.00 90.50 116 GLN A C 1
ATOM 955 O O . GLN A 1 116 ? -12.517 -6.571 7.883 1.00 90.50 116 GLN A O 1
ATOM 960 N N . ARG A 1 117 ? -10.489 -6.618 6.924 1.00 90.19 117 ARG A N 1
ATOM 961 C CA . ARG A 1 117 ? -9.764 -6.943 8.160 1.00 90.19 117 ARG A CA 1
ATOM 962 C C . ARG A 1 117 ? -10.007 -5.908 9.260 1.00 90.19 117 ARG A C 1
ATOM 964 O O . ARG A 1 117 ? -10.246 -6.277 10.412 1.00 90.19 117 ARG A O 1
ATOM 971 N N . PHE A 1 118 ? -9.971 -4.621 8.917 1.00 89.25 118 PHE A N 1
ATOM 972 C CA . PHE A 1 118 ? -10.216 -3.544 9.875 1.00 89.25 118 PHE A CA 1
ATOM 973 C C . PHE A 1 118 ? -11.662 -3.551 10.393 1.00 89.25 118 PHE A C 1
ATOM 975 O O . PHE A 1 118 ? -11.879 -3.422 11.599 1.00 89.25 118 PHE A O 1
ATOM 982 N N . LYS A 1 119 ? -12.647 -3.778 9.512 1.00 89.25 119 LYS A N 1
ATOM 983 C CA . LYS A 1 119 ? -14.060 -3.931 9.902 1.00 89.25 119 LYS A CA 1
ATOM 984 C C . LYS A 1 119 ? -14.264 -5.088 10.879 1.00 89.25 119 LYS A C 1
ATOM 986 O O . LYS A 1 119 ? -14.883 -4.889 11.921 1.00 89.25 119 LYS A O 1
ATOM 991 N N . SER A 1 120 ? -13.697 -6.260 10.596 1.00 91.19 120 SER A N 1
ATOM 992 C CA . SER A 1 120 ? -13.790 -7.418 11.495 1.00 91.19 120 SER A CA 1
ATOM 993 C C . SER A 1 120 ? -13.160 -7.137 12.859 1.00 91.19 120 SER A C 1
ATOM 995 O O . SER A 1 120 ? -13.737 -7.484 13.888 1.00 91.19 120 SER A O 1
ATOM 997 N N . LYS A 1 121 ? -12.014 -6.442 12.890 1.00 91.44 121 LYS A N 1
ATOM 998 C CA . LYS A 1 121 ? -11.370 -6.035 14.147 1.00 91.44 121 LYS A CA 1
ATOM 999 C C . LYS A 1 121 ? -12.250 -5.085 14.964 1.00 91.44 121 LYS A C 1
ATOM 1001 O O . LYS A 1 121 ? -12.353 -5.250 16.174 1.00 91.44 121 LYS A O 1
ATOM 1006 N N . LEU A 1 122 ? -12.897 -4.113 14.319 1.00 90.19 122 LEU A N 1
ATOM 1007 C CA . LEU A 1 122 ? -13.833 -3.210 14.995 1.00 90.19 122 LEU A CA 1
ATOM 1008 C C . LEU A 1 122 ? -15.039 -3.958 15.572 1.00 90.19 122 LEU A C 1
ATOM 1010 O O . LEU A 1 122 ? -15.417 -3.702 16.713 1.00 90.19 122 LEU A O 1
ATOM 1014 N N . LEU A 1 123 ? -15.618 -4.894 14.817 1.00 92.25 123 LEU A N 1
ATOM 1015 C CA . LEU A 1 123 ? -16.737 -5.710 15.296 1.00 92.25 123 LEU A CA 1
ATOM 1016 C C . LEU A 1 123 ? -16.350 -6.552 16.516 1.00 92.25 123 LEU A C 1
ATOM 1018 O O . LEU A 1 123 ? -17.117 -6.612 17.475 1.00 92.25 123 LEU A O 1
ATOM 1022 N N . LEU A 1 124 ? -15.149 -7.136 16.511 1.00 94.81 124 LEU A N 1
ATOM 1023 C CA . LEU A 1 124 ? -14.627 -7.897 17.646 1.00 94.81 124 LEU A CA 1
ATOM 1024 C C . LEU A 1 124 ? -14.503 -7.018 18.897 1.00 94.81 124 LEU A C 1
ATOM 1026 O O . LEU A 1 124 ? -15.005 -7.396 19.951 1.00 94.81 124 LEU A O 1
ATOM 1030 N N . LEU A 1 125 ? -13.932 -5.816 18.768 1.00 91.44 125 LEU A N 1
ATOM 1031 C CA . LEU A 1 125 ? -13.801 -4.870 19.885 1.00 91.44 125 LEU A CA 1
ATOM 1032 C C . LEU A 1 125 ? -15.163 -4.436 20.452 1.00 91.44 125 LEU A C 1
ATOM 1034 O O . LEU A 1 125 ? -15.328 -4.315 21.666 1.00 91.44 125 LEU A O 1
ATOM 1038 N N . VAL A 1 126 ? -16.159 -4.215 19.589 1.00 93.31 126 VAL A N 1
ATOM 1039 C CA . VAL A 1 126 ? -17.523 -3.876 20.028 1.00 93.31 126 VAL A CA 1
ATOM 1040 C C . VAL A 1 126 ? -18.182 -5.061 20.736 1.00 93.31 126 VAL A C 1
ATOM 1042 O O . VAL A 1 126 ? -18.843 -4.866 21.756 1.00 93.31 126 VAL A O 1
ATOM 1045 N N . SER A 1 127 ? -17.999 -6.279 20.222 1.00 95.44 127 SER A N 1
ATOM 1046 C CA . SER A 1 127 ? -18.508 -7.500 20.853 1.00 95.44 127 SER A CA 1
ATOM 1047 C C . SER A 1 127 ? -17.903 -7.706 22.241 1.00 95.44 127 SER A C 1
ATOM 1049 O O . SER A 1 127 ? -18.634 -7.961 23.195 1.00 95.44 127 SER A O 1
ATOM 1051 N N . GLU A 1 128 ? -16.587 -7.541 22.370 1.00 95.94 128 GLU A N 1
ATOM 1052 C CA . GLU A 1 128 ? -15.865 -7.651 23.640 1.00 95.94 128 GLU A CA 1
ATOM 1053 C C . GLU A 1 128 ? -16.346 -6.602 24.653 1.00 95.94 128 GLU A C 1
ATOM 1055 O O . GLU A 1 128 ? -16.666 -6.932 25.794 1.00 95.94 128 GLU A O 1
ATOM 1060 N N . SER A 1 129 ? -16.506 -5.347 24.223 1.00 95.06 129 SER A N 1
ATOM 1061 C CA . SER A 1 129 ? -17.038 -4.283 25.081 1.00 95.06 129 SER A CA 1
ATOM 1062 C C . SER A 1 129 ? -18.461 -4.583 25.569 1.00 95.06 129 SER A C 1
ATOM 1064 O O . SER A 1 129 ? -18.746 -4.431 26.758 1.00 95.06 129 SER A O 1
ATOM 1066 N N . ARG A 1 130 ? -19.350 -5.057 24.685 1.00 95.81 130 ARG A N 1
ATOM 1067 C CA . ARG A 1 130 ? -20.721 -5.448 25.060 1.00 95.81 130 ARG A CA 1
ATOM 1068 C C . ARG A 1 130 ? -20.731 -6.622 26.032 1.00 95.81 130 ARG A C 1
ATOM 1070 O O . ARG A 1 130 ? -21.488 -6.594 26.998 1.00 95.81 130 ARG A O 1
ATOM 1077 N N . TYR A 1 131 ? -19.881 -7.616 25.794 1.00 97.50 131 TYR A N 1
ATOM 1078 C CA . TYR A 1 131 ? -19.731 -8.766 26.677 1.00 97.50 131 TYR A CA 1
ATOM 1079 C C . TYR A 1 131 ? -19.298 -8.343 28.087 1.00 97.50 131 TYR A C 1
ATOM 1081 O O . TYR A 1 131 ? -19.916 -8.752 29.068 1.00 97.50 131 TYR A O 1
ATOM 1089 N N . LEU A 1 132 ? -18.309 -7.452 28.202 1.00 97.12 132 LEU A N 1
ATOM 1090 C CA . LEU A 1 132 ? -17.846 -6.949 29.499 1.00 97.12 132 LEU A CA 1
ATOM 1091 C C . LEU A 1 132 ? -18.930 -6.171 30.255 1.00 97.12 132 LEU A C 1
ATOM 1093 O O . LEU A 1 132 ? -19.028 -6.310 31.474 1.00 97.12 132 LEU A O 1
ATOM 1097 N N . ILE A 1 133 ? -19.755 -5.384 29.558 1.00 97.06 133 ILE A N 1
ATOM 1098 C CA . ILE A 1 133 ? -20.873 -4.648 30.172 1.00 97.06 133 ILE A CA 1
ATOM 1099 C C . ILE A 1 133 ? -21.926 -5.617 30.723 1.00 97.06 133 ILE A C 1
ATOM 1101 O O . ILE A 1 133 ? -22.400 -5.425 31.843 1.00 97.06 133 ILE A O 1
ATOM 1105 N N . LEU A 1 134 ? -22.275 -6.662 29.964 1.00 97.50 134 LEU A N 1
ATOM 1106 C CA . LEU A 1 134 ? -23.212 -7.694 30.419 1.00 97.50 134 LEU A CA 1
ATOM 1107 C C . LEU A 1 134 ? -22.669 -8.428 31.647 1.00 97.50 134 LEU A C 1
ATOM 1109 O O . LEU A 1 134 ? -23.366 -8.529 32.651 1.00 97.50 134 LEU A O 1
ATOM 1113 N N . LEU A 1 135 ? -21.394 -8.818 31.618 1.00 97.69 135 LEU A N 1
ATOM 1114 C CA . LEU A 1 135 ? -20.740 -9.476 32.747 1.00 97.69 135 LEU A CA 1
ATOM 1115 C C . LEU A 1 135 ? -20.731 -8.598 34.012 1.00 97.69 135 LEU A C 1
ATOM 1117 O O . LEU A 1 135 ? -20.963 -9.089 35.115 1.00 97.69 135 LEU A O 1
ATOM 1121 N N . HIS A 1 136 ? -20.481 -7.291 33.874 1.00 97.38 136 HIS A N 1
ATOM 1122 C CA . HIS A 1 136 ? -20.545 -6.359 35.005 1.00 97.38 136 HIS A CA 1
ATOM 1123 C C . HIS A 1 136 ? -21.960 -6.244 35.571 1.00 97.38 136 HIS A C 1
ATOM 1125 O O . HIS A 1 136 ? -22.124 -6.221 36.790 1.00 97.38 136 HIS A O 1
ATOM 1131 N N . ARG A 1 137 ? -22.974 -6.201 34.702 1.00 97.31 137 ARG A N 1
ATOM 1132 C CA . ARG A 1 137 ? -24.379 -6.152 35.114 1.00 97.31 137 ARG A CA 1
ATOM 1133 C C . ARG A 1 137 ? -24.790 -7.420 35.862 1.00 97.31 137 ARG A C 1
ATOM 1135 O O . ARG A 1 137 ? -25.403 -7.314 36.919 1.00 97.31 137 ARG A O 1
ATOM 1142 N N . ASP A 1 138 ? -24.411 -8.592 35.364 1.00 97.56 138 ASP A N 1
ATOM 1143 C CA . ASP A 1 138 ? -24.725 -9.867 36.018 1.00 97.56 138 ASP A CA 1
ATOM 1144 C C . ASP A 1 138 ? -24.052 -9.968 37.393 1.00 97.56 138 ASP A C 1
ATOM 1146 O O . ASP A 1 138 ? -24.688 -10.344 38.377 1.00 97.56 138 ASP A O 1
ATOM 1150 N N . ASN A 1 139 ? -22.793 -9.530 37.501 1.00 96.75 139 ASN A N 1
ATOM 1151 C CA . ASN A 1 139 ? -22.089 -9.467 38.783 1.00 96.75 139 ASN A CA 1
ATOM 1152 C C . ASN A 1 139 ? -22.757 -8.506 39.780 1.00 96.75 139 ASN A C 1
ATOM 1154 O O . ASN A 1 139 ? -22.836 -8.824 40.966 1.00 96.75 139 ASN A O 1
ATO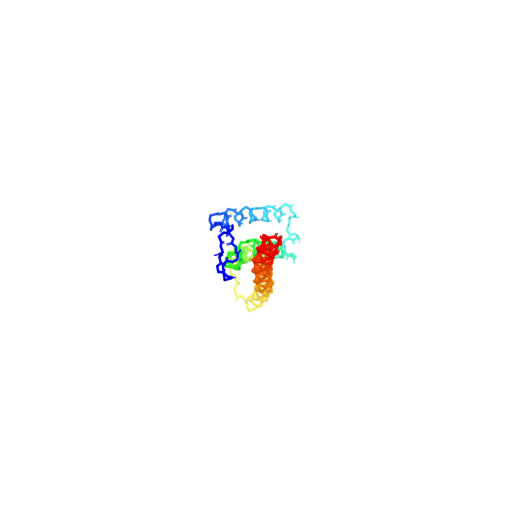M 1158 N N . GLN A 1 140 ? -23.253 -7.351 39.323 1.00 97.19 140 GLN A N 1
ATOM 1159 C CA . GLN A 1 140 ? -24.005 -6.421 40.176 1.00 97.19 140 GLN A CA 1
ATOM 1160 C C . GLN A 1 140 ? -25.295 -7.061 40.699 1.00 97.19 140 GLN A C 1
ATOM 1162 O O . GLN A 1 140 ? -25.564 -6.994 41.897 1.00 97.19 140 GLN A O 1
ATOM 1167 N N . LEU A 1 141 ? -26.047 -7.747 39.835 1.00 96.69 141 LEU A N 1
ATOM 1168 C CA . LEU A 1 141 ? -27.270 -8.450 40.232 1.00 96.69 141 LEU A CA 1
ATOM 1169 C C . LEU A 1 141 ? -26.986 -9.541 41.274 1.00 96.69 141 LEU A C 1
ATOM 1171 O O . LEU A 1 141 ? -27.693 -9.635 42.275 1.00 96.69 141 LEU A O 1
ATOM 1175 N N . LEU A 1 142 ? -25.922 -10.328 41.093 1.00 96.38 142 LEU A N 1
ATOM 1176 C CA . LEU A 1 142 ? -25.515 -11.347 42.068 1.00 96.38 142 LEU A CA 1
ATOM 1177 C C . LEU A 1 142 ? -25.135 -10.740 43.427 1.00 96.38 142 LEU A C 1
ATOM 1179 O O . LEU A 1 142 ? -25.484 -11.293 44.471 1.00 96.38 142 LEU A O 1
ATOM 1183 N N . GLN A 1 143 ? -24.447 -9.596 43.432 1.00 95.75 143 GLN A N 1
ATOM 1184 C CA . GLN A 1 143 ? -24.115 -8.882 44.669 1.00 95.75 143 GLN A CA 1
ATOM 1185 C C . GLN A 1 143 ? -25.364 -8.356 45.386 1.00 95.75 143 GLN A C 1
ATOM 1187 O O . GLN A 1 143 ? -25.439 -8.430 46.613 1.00 95.75 143 GLN A O 1
ATOM 1192 N N . GLU A 1 144 ? -26.349 -7.850 44.641 1.00 95.94 144 GLU A N 1
ATOM 1193 C CA . GLU A 1 144 ? -27.622 -7.398 45.207 1.00 95.94 144 GLU A CA 1
ATOM 1194 C C . GLU A 1 144 ? -28.432 -8.547 45.813 1.00 95.94 144 GLU A C 1
ATOM 1196 O O . GLU A 1 144 ? -29.006 -8.373 46.888 1.00 95.94 144 GLU A O 1
ATOM 1201 N N . LEU A 1 145 ? -28.452 -9.718 45.166 1.00 95.62 145 LEU A N 1
ATOM 1202 C CA . LEU A 1 145 ? -29.103 -10.914 45.708 1.00 95.62 145 LEU A CA 1
ATOM 1203 C C . LEU A 1 145 ? -28.442 -11.353 47.016 1.00 95.62 145 LEU A C 1
ATOM 1205 O O . LEU A 1 145 ? -29.133 -11.513 48.018 1.00 95.62 145 LEU A O 1
ATOM 1209 N N . LYS A 1 146 ? -27.107 -11.427 47.046 1.00 93.94 146 LYS A N 1
ATOM 1210 C CA . LYS A 1 146 ? -26.350 -11.812 48.247 1.00 93.94 146 LYS A CA 1
ATOM 1211 C C . LYS A 1 146 ? -26.529 -10.841 49.422 1.00 93.94 146 LYS A C 1
ATOM 1213 O O . LYS A 1 146 ? -26.339 -11.229 50.563 1.00 93.94 146 LYS A O 1
ATOM 1218 N N . ARG A 1 147 ? -26.846 -9.567 49.164 1.00 89.38 147 ARG A N 1
ATOM 1219 C CA . ARG A 1 147 ? -27.099 -8.564 50.217 1.00 89.38 147 ARG A CA 1
ATOM 1220 C C . ARG A 1 147 ? -28.500 -8.694 50.837 1.00 89.38 147 ARG A C 1
ATOM 1222 O O . ARG A 1 147 ? -28.726 -8.141 51.909 1.00 89.38 147 ARG A O 1
ATOM 1229 N N . LYS A 1 148 ? -29.449 -9.331 50.143 1.00 82.81 148 LYS A N 1
ATOM 1230 C CA . LYS A 1 148 ? -30.832 -9.510 50.619 1.00 82.81 148 LYS A CA 1
ATOM 1231 C C . LYS A 1 148 ? -31.027 -10.765 51.476 1.00 82.81 148 LYS A C 1
ATOM 1233 O O . LYS A 1 148 ? -32.072 -10.868 52.112 1.00 82.81 148 LYS A O 1
ATOM 1238 N N . GLU A 1 149 ? -30.064 -11.681 51.459 1.00 70.25 149 GLU A N 1
ATOM 1239 C CA . GLU A 1 149 ? -29.958 -12.844 52.354 1.00 70.25 149 GLU A CA 1
ATOM 1240 C C . GLU A 1 149 ? -29.241 -12.468 53.657 1.00 70.25 149 GLU A C 1
ATOM 1242 O O . GLU A 1 149 ? -29.683 -12.959 54.719 1.00 70.25 149 GLU A O 1
#

Radius of gyration: 24.53 Å; chains: 1; bounding box: 54×25×83 Å

pLDDT: mean 86.99, std 9.32, range [53.72, 97.69]